Protein AF-A0A2V7U2B6-F1 (afdb_monomer_lite)

Sequence (90 aa):
MTSRVRTLERIVEAALTAGVAVSGLLLVAGLVLGSTAPLWWGVLLLILTPVVRVLVVTVGLILDHDWLFAGVSLFVLGVLLSSVYVSGRL

Foldseek 3Di:
DDPLVVVLVVVLVVLLVVLLVQLVVLCVVCVVVVHVVSPVVSVVSVLVSVLVSLVSVLVSCVVVVPVVVNVVSVVVNVVSVVVVVVVVVD

Structure (mmCIF, N/CA/C/O backbone):
data_AF-A0A2V7U2B6-F1
#
_entry.id   AF-A0A2V7U2B6-F1
#
loop_
_atom_site.group_PDB
_atom_site.id
_atom_site.type_symbol
_atom_site.label_atom_id
_atom_site.label_alt_id
_atom_site.label_comp_id
_atom_site.label_asym_id
_atom_site.label_entity_id
_atom_site.label_seq_id
_atom_site.pdbx_PDB_ins_code
_atom_site.Cartn_x
_atom_site.Cartn_y
_atom_site.Cartn_z
_atom_site.occupancy
_atom_site.B_iso_or_equiv
_atom_site.auth_seq_id
_atom_site.auth_comp_id
_atom_site.auth_asym_id
_atom_site.auth_atom_id
_atom_site.pdbx_PDB_model_num
ATOM 1 N N . MET A 1 1 ? -13.401 -8.462 23.152 1.00 51.53 1 MET A N 1
ATOM 2 C CA . MET A 1 1 ? -12.659 -7.945 21.978 1.00 51.53 1 MET A CA 1
ATOM 3 C C . MET A 1 1 ? -13.448 -8.282 20.718 1.00 51.53 1 MET A C 1
ATOM 5 O O . MET A 1 1 ? -13.702 -9.455 20.452 1.00 51.53 1 MET A O 1
ATOM 9 N N . THR A 1 2 ? -13.964 -7.252 20.053 1.00 59.38 2 THR A N 1
ATOM 10 C CA . THR A 1 2 ? -15.036 -7.276 19.042 1.00 59.38 2 THR A CA 1
ATOM 11 C C . THR A 1 2 ? -14.585 -7.906 17.718 1.00 59.38 2 THR A C 1
ATOM 13 O O . THR A 1 2 ? -13.462 -7.718 17.262 1.00 59.38 2 THR A O 1
ATOM 16 N N . SER A 1 3 ? -15.464 -8.683 17.081 1.00 65.19 3 SER A N 1
ATOM 17 C CA . SER A 1 3 ? -15.202 -9.411 15.828 1.00 65.19 3 SER A CA 1
ATOM 18 C C . SER A 1 3 ? -14.720 -8.533 14.665 1.00 65.19 3 SER A C 1
ATOM 20 O O . SER A 1 3 ? -14.000 -9.040 13.809 1.00 65.19 3 SER A O 1
ATOM 22 N N . ARG A 1 4 ? -15.056 -7.234 14.659 1.00 67.94 4 ARG A N 1
ATOM 23 C CA . ARG A 1 4 ? -14.621 -6.253 13.648 1.00 67.94 4 ARG A CA 1
ATOM 24 C C . ARG A 1 4 ? -13.110 -6.014 13.630 1.00 67.94 4 ARG A C 1
ATOM 26 O O . ARG A 1 4 ? -12.535 -5.988 12.546 1.00 67.94 4 ARG A O 1
ATOM 33 N N . VAL A 1 5 ? -12.461 -5.939 14.793 1.00 65.88 5 VAL A N 1
ATOM 34 C CA . VAL A 1 5 ? -11.008 -5.693 14.899 1.00 65.88 5 VAL A CA 1
ATOM 35 C C . VAL A 1 5 ? -10.215 -6.804 14.202 1.00 65.88 5 VAL A C 1
ATOM 37 O O . VAL A 1 5 ? -9.333 -6.531 13.396 1.00 65.88 5 VAL A O 1
ATOM 40 N N . ARG A 1 6 ? -10.622 -8.066 14.399 1.00 69.62 6 ARG A N 1
ATOM 41 C CA . ARG A 1 6 ? -10.001 -9.239 13.751 1.00 69.62 6 ARG A CA 1
ATOM 42 C C . ARG A 1 6 ? -10.200 -9.289 12.235 1.00 69.62 6 ARG A C 1
ATOM 44 O O . ARG A 1 6 ? -9.454 -9.982 11.544 1.00 69.62 6 ARG A O 1
ATOM 51 N N . THR A 1 7 ? -11.250 -8.645 11.728 1.00 74.19 7 THR A N 1
ATOM 52 C CA . THR A 1 7 ? -11.514 -8.544 10.287 1.00 74.19 7 THR A CA 1
ATOM 53 C C . THR A 1 7 ? -10.650 -7.452 9.672 1.00 74.19 7 THR A C 1
ATOM 55 O O . THR A 1 7 ? -10.051 -7.681 8.627 1.00 74.19 7 THR A O 1
ATOM 58 N N . LEU A 1 8 ? -10.523 -6.301 10.338 1.00 69.69 8 LEU A N 1
ATOM 59 C CA . LEU A 1 8 ? -9.643 -5.219 9.897 1.00 69.69 8 LEU A CA 1
ATOM 60 C C . LEU A 1 8 ? -8.180 -5.658 9.877 1.00 69.69 8 LEU A C 1
ATOM 62 O O . LEU A 1 8 ? -7.497 -5.427 8.889 1.00 69.69 8 LEU A O 1
ATOM 66 N N . GLU A 1 9 ? -7.729 -6.355 10.916 1.00 71.50 9 GLU A N 1
ATOM 67 C CA . GLU A 1 9 ? -6.371 -6.895 11.000 1.00 71.50 9 GLU A CA 1
ATOM 68 C C . GLU A 1 9 ? -6.055 -7.825 9.822 1.00 71.50 9 GLU A C 1
ATOM 70 O O . GLU A 1 9 ? -5.073 -7.610 9.116 1.00 71.50 9 GLU A O 1
ATOM 75 N N . ARG A 1 10 ? -6.954 -8.770 9.516 1.00 76.75 10 ARG A N 1
ATOM 76 C CA . ARG A 1 10 ? -6.803 -9.681 8.371 1.00 76.75 10 ARG A CA 1
ATOM 77 C C . ARG A 1 10 ? -6.854 -8.981 7.019 1.00 76.75 10 ARG A C 1
ATOM 79 O O . ARG A 1 10 ? -6.114 -9.363 6.121 1.00 76.75 10 ARG A O 1
ATOM 86 N N . ILE A 1 11 ? -7.719 -7.981 6.849 1.00 74.19 11 ILE A N 1
ATOM 87 C CA . ILE A 1 11 ? -7.788 -7.209 5.599 1.00 74.19 11 ILE A CA 1
ATOM 88 C C . ILE A 1 11 ? -6.503 -6.402 5.412 1.00 74.19 11 ILE A C 1
ATOM 90 O O . ILE A 1 11 ? -5.956 -6.379 4.314 1.00 74.19 11 ILE A O 1
ATOM 94 N N . VAL A 1 12 ? -6.000 -5.778 6.478 1.00 72.31 12 VAL A N 1
ATOM 95 C CA . VAL A 1 12 ? -4.749 -5.014 6.458 1.00 72.31 12 VAL A CA 1
ATOM 96 C C . VAL A 1 12 ? -3.566 -5.930 6.151 1.00 72.31 12 VAL A C 1
ATOM 98 O O . VAL A 1 12 ? -2.766 -5.609 5.277 1.00 72.31 12 VAL A O 1
ATOM 101 N N . GLU A 1 13 ? -3.472 -7.080 6.812 1.00 77.44 13 GLU A N 1
ATOM 102 C CA . GLU A 1 13 ? -2.408 -8.063 6.601 1.00 77.44 13 GLU A CA 1
ATOM 103 C C . GLU A 1 13 ? -2.444 -8.661 5.187 1.00 77.44 13 GLU A C 1
ATOM 105 O O . GLU A 1 13 ? -1.411 -8.733 4.516 1.00 77.44 13 GLU A O 1
ATOM 110 N N . ALA A 1 14 ? -3.632 -9.016 4.690 1.00 76.88 14 ALA A N 1
ATOM 111 C CA . ALA A 1 14 ? -3.805 -9.531 3.336 1.00 76.88 14 ALA A CA 1
ATOM 112 C C . ALA A 1 14 ? -3.478 -8.467 2.279 1.00 76.88 14 ALA A C 1
ATOM 114 O O . ALA A 1 14 ? -2.783 -8.766 1.310 1.00 76.88 14 ALA A O 1
ATOM 115 N N . ALA A 1 15 ? -3.917 -7.220 2.477 1.00 74.06 15 ALA A N 1
ATOM 116 C CA . ALA A 1 15 ? -3.616 -6.112 1.574 1.00 74.06 15 ALA A CA 1
ATOM 117 C C . ALA A 1 15 ? -2.117 -5.774 1.554 1.00 74.06 15 ALA A C 1
ATOM 119 O O . ALA A 1 15 ? -1.565 -5.524 0.484 1.00 74.06 15 ALA A O 1
ATOM 120 N N . LEU A 1 16 ? -1.447 -5.814 2.711 1.00 72.81 16 LEU A N 1
ATOM 121 C CA . LEU A 1 16 ? 0.001 -5.612 2.826 1.00 72.81 16 LEU A CA 1
ATOM 122 C C . LEU A 1 16 ? 0.776 -6.714 2.116 1.00 72.81 16 LEU A C 1
ATOM 124 O O . LEU A 1 16 ? 1.643 -6.431 1.293 1.00 72.81 16 LEU A O 1
ATOM 128 N N . THR A 1 17 ? 0.439 -7.966 2.409 1.00 82.56 17 THR A N 1
ATOM 129 C CA . THR A 1 17 ? 1.119 -9.126 1.832 1.00 82.56 17 THR A CA 1
ATOM 130 C C . THR A 1 17 ? 0.925 -9.169 0.320 1.00 82.56 17 THR A C 1
ATOM 132 O O . THR A 1 17 ? 1.896 -9.315 -0.420 1.00 82.56 17 THR A O 1
ATOM 135 N N . ALA A 1 18 ? -0.306 -8.965 -0.156 1.00 80.38 18 ALA A N 1
ATOM 136 C CA . ALA A 1 18 ? -0.607 -8.941 -1.582 1.00 80.38 18 ALA A CA 1
ATOM 137 C C . ALA A 1 18 ? 0.054 -7.747 -2.287 1.00 80.38 18 ALA A C 1
ATOM 139 O O . ALA A 1 18 ? 0.679 -7.929 -3.329 1.00 80.38 18 ALA A O 1
ATOM 140 N N . GLY A 1 19 ? -0.027 -6.543 -1.712 1.00 82.00 19 GLY A N 1
ATOM 141 C CA . GLY A 1 19 ? 0.563 -5.331 -2.286 1.00 82.00 19 GLY A CA 1
ATOM 142 C C . GLY A 1 19 ? 2.082 -5.422 -2.415 1.00 82.00 19 GLY A C 1
ATOM 143 O O . GLY A 1 19 ? 2.629 -5.160 -3.488 1.00 82.00 19 GLY A O 1
ATOM 144 N N . VAL A 1 20 ? 2.772 -5.875 -1.364 1.00 82.94 20 VAL A N 1
ATOM 145 C CA . VAL A 1 20 ? 4.232 -6.057 -1.380 1.00 82.94 20 VAL A CA 1
ATOM 146 C C . VAL A 1 20 ? 4.640 -7.179 -2.334 1.00 82.94 20 VAL A C 1
ATOM 148 O O . VAL A 1 20 ? 5.580 -6.994 -3.106 1.00 82.94 20 VAL A O 1
ATOM 151 N N . ALA A 1 21 ? 3.927 -8.309 -2.344 1.00 85.00 21 ALA A N 1
ATOM 152 C CA . ALA A 1 21 ? 4.235 -9.422 -3.243 1.00 85.00 21 ALA A CA 1
ATOM 153 C C . ALA A 1 21 ? 4.082 -9.030 -4.720 1.00 85.00 21 ALA A C 1
ATOM 155 O O . ALA A 1 21 ? 4.978 -9.287 -5.525 1.00 85.00 21 ALA A O 1
ATOM 156 N N . VAL A 1 22 ? 2.982 -8.355 -5.074 1.00 87.69 22 VAL A N 1
ATOM 157 C CA . VAL A 1 22 ? 2.739 -7.868 -6.440 1.00 87.69 22 VAL A CA 1
ATOM 158 C C . VAL A 1 22 ? 3.790 -6.834 -6.840 1.00 87.69 22 VAL A C 1
ATOM 160 O O . VAL A 1 22 ? 4.350 -6.916 -7.932 1.00 87.69 22 VAL A O 1
ATOM 163 N N . SER A 1 23 ? 4.116 -5.896 -5.948 1.00 83.19 23 SER A N 1
ATOM 164 C CA . SER A 1 23 ? 5.135 -4.882 -6.230 1.00 83.19 23 SER A CA 1
ATOM 165 C C . SER A 1 23 ? 6.524 -5.492 -6.422 1.00 83.19 23 SER A C 1
ATOM 167 O O . SER A 1 23 ? 7.239 -5.125 -7.351 1.00 83.19 23 SER A O 1
ATOM 169 N N . GLY A 1 24 ? 6.897 -6.455 -5.574 1.00 82.56 24 GLY A N 1
ATOM 170 C CA . GLY A 1 24 ? 8.163 -7.177 -5.678 1.00 82.56 24 GLY A CA 1
ATOM 171 C C . GLY A 1 24 ? 8.277 -7.950 -6.990 1.00 82.56 24 GLY A C 1
ATOM 172 O O . GLY A 1 24 ? 9.309 -7.878 -7.652 1.00 82.56 24 GLY A O 1
ATOM 173 N N . LEU A 1 25 ? 7.200 -8.616 -7.418 1.00 87.81 25 LEU A N 1
ATOM 174 C CA . LEU A 1 25 ? 7.154 -9.301 -8.713 1.00 87.81 25 LEU A CA 1
ATOM 175 C C . LEU A 1 25 ? 7.335 -8.332 -9.885 1.00 87.81 25 LEU A C 1
ATOM 177 O O . LEU A 1 25 ? 8.094 -8.628 -10.804 1.00 87.81 25 LEU A O 1
ATOM 181 N N . LEU A 1 26 ? 6.683 -7.169 -9.844 1.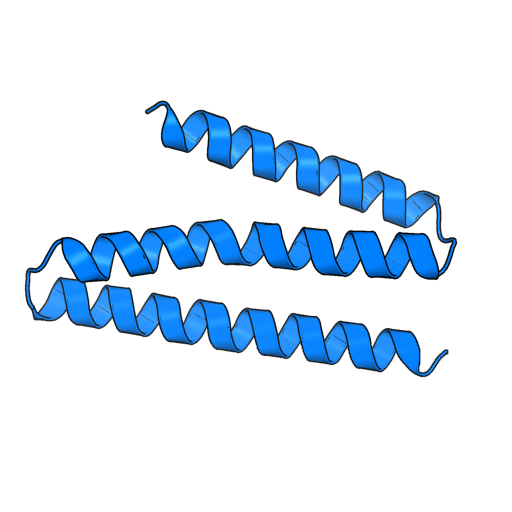00 83.06 26 LEU A N 1
ATOM 182 C CA . LEU A 1 26 ? 6.805 -6.147 -10.886 1.00 83.06 26 LEU A CA 1
ATOM 183 C C . LEU A 1 26 ? 8.213 -5.547 -10.957 1.00 83.06 26 LEU A C 1
ATOM 185 O O . LEU A 1 26 ? 8.735 -5.340 -12.053 1.00 83.06 26 LEU A O 1
ATOM 189 N N . LEU A 1 27 ? 8.854 -5.330 -9.807 1.00 84.62 27 LEU A N 1
ATOM 190 C CA . LEU A 1 27 ? 10.244 -4.881 -9.741 1.00 84.62 27 LEU A CA 1
ATOM 191 C C . LEU A 1 27 ? 11.201 -5.927 -10.317 1.00 84.62 27 LEU A C 1
ATOM 193 O O . LEU A 1 27 ? 12.013 -5.603 -11.179 1.00 84.62 27 LEU A O 1
ATOM 197 N N . VAL A 1 28 ? 11.089 -7.187 -9.888 1.00 86.81 28 VAL A N 1
ATOM 198 C CA . VAL A 1 28 ? 11.933 -8.274 -10.405 1.00 86.81 28 VAL A CA 1
ATOM 199 C C . VAL A 1 28 ? 11.726 -8.438 -11.909 1.00 86.81 28 VAL A C 1
ATOM 201 O O . VAL A 1 28 ? 12.702 -8.494 -12.652 1.00 86.81 28 VAL A O 1
ATOM 204 N N . ALA A 1 29 ? 10.477 -8.440 -12.379 1.00 86.50 29 ALA A N 1
ATOM 205 C CA . ALA A 1 29 ? 10.166 -8.530 -13.801 1.00 86.50 29 ALA A CA 1
ATOM 206 C C . ALA A 1 29 ? 10.760 -7.355 -14.590 1.00 86.50 29 ALA A C 1
ATOM 208 O O . ALA A 1 29 ? 11.376 -7.566 -15.630 1.00 86.50 29 ALA A O 1
ATOM 209 N N . GLY A 1 30 ? 10.624 -6.125 -14.095 1.00 84.00 30 GLY A N 1
ATOM 210 C CA . GLY A 1 30 ? 11.168 -4.942 -14.755 1.00 84.00 30 GLY A CA 1
ATOM 211 C C . GLY A 1 30 ? 12.698 -4.922 -14.812 1.00 84.00 30 GLY A C 1
ATOM 212 O O . GLY A 1 30 ? 13.258 -4.574 -15.850 1.00 84.00 30 GLY A O 1
ATOM 213 N N . LEU A 1 31 ? 13.375 -5.376 -13.751 1.00 85.94 31 LEU A N 1
ATOM 214 C CA . LEU A 1 31 ? 14.834 -5.530 -13.725 1.00 85.94 31 LEU A CA 1
ATOM 215 C C . LEU A 1 31 ? 15.317 -6.619 -14.689 1.00 85.94 31 LEU A C 1
ATOM 217 O O . LEU A 1 31 ? 16.257 -6.389 -15.444 1.00 85.94 31 LEU A O 1
ATOM 221 N N . VAL A 1 32 ? 14.667 -7.787 -14.691 1.00 89.88 32 VAL A N 1
ATOM 222 C CA . VAL A 1 32 ? 15.041 -8.924 -15.551 1.00 89.88 32 VAL A CA 1
ATOM 223 C C . VAL A 1 32 ? 14.795 -8.614 -17.027 1.00 89.88 32 VAL A C 1
ATOM 225 O O . VAL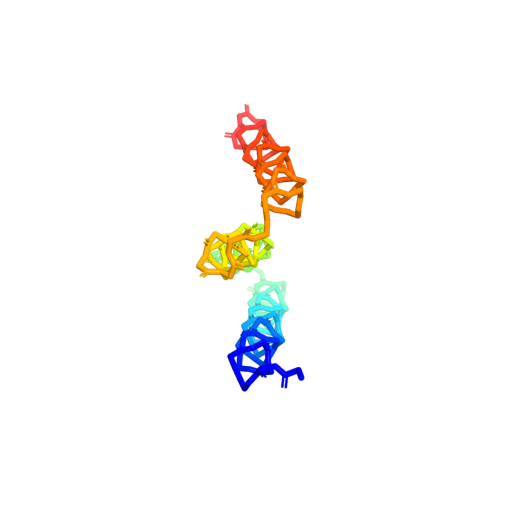 A 1 32 ? 15.605 -8.974 -17.877 1.00 89.88 32 VAL A O 1
ATOM 228 N N . LEU A 1 33 ? 13.694 -7.929 -17.339 1.00 87.44 33 LEU A N 1
ATOM 229 C CA . LEU A 1 33 ? 13.327 -7.559 -18.707 1.00 87.44 33 LEU A CA 1
ATOM 230 C C . LEU A 1 33 ? 14.023 -6.274 -19.189 1.00 87.44 33 LEU A C 1
ATOM 232 O O . LEU A 1 33 ? 13.850 -5.898 -20.346 1.00 87.44 33 LEU A O 1
ATOM 236 N N . GLY A 1 34 ? 14.758 -5.569 -18.318 1.00 85.25 34 GLY A N 1
ATOM 237 C CA . GLY A 1 34 ? 15.356 -4.263 -18.623 1.00 85.25 34 GLY A CA 1
ATOM 238 C C . GLY A 1 34 ? 14.327 -3.183 -18.983 1.00 85.25 34 GLY A C 1
ATOM 239 O O . GLY A 1 34 ? 14.661 -2.199 -19.642 1.00 85.25 34 GLY A O 1
ATOM 240 N N . SER A 1 35 ? 13.063 -3.372 -18.593 1.00 82.81 35 SER A N 1
ATOM 241 C CA . SER A 1 35 ? 11.955 -2.489 -18.947 1.00 82.81 35 SER A CA 1
ATOM 242 C C . SER A 1 35 ? 11.634 -1.548 -17.793 1.00 82.81 35 SER A C 1
ATOM 244 O O . SER A 1 35 ? 11.452 -1.965 -16.649 1.00 82.81 35 SER A O 1
ATOM 246 N N . THR A 1 36 ? 11.510 -0.259 -18.098 1.00 83.62 36 THR A N 1
ATOM 247 C CA . THR A 1 36 ? 11.161 0.781 -17.122 1.00 83.62 36 THR A CA 1
ATOM 248 C C . THR A 1 36 ? 9.685 0.760 -16.730 1.00 83.62 36 THR A C 1
ATOM 250 O O . THR A 1 36 ? 9.342 1.195 -15.632 1.00 83.62 36 THR A O 1
ATOM 253 N N . ALA A 1 37 ? 8.802 0.220 -17.576 1.00 82.81 37 ALA A N 1
ATOM 254 C CA . ALA A 1 37 ? 7.362 0.233 -17.320 1.00 82.81 37 ALA A CA 1
ATOM 255 C C . ALA A 1 37 ? 6.936 -0.644 -16.116 1.00 82.81 37 ALA A C 1
ATOM 257 O O . ALA A 1 37 ? 6.226 -0.132 -15.249 1.00 82.81 37 ALA A O 1
ATOM 258 N N . PRO A 1 38 ? 7.377 -1.915 -15.973 1.00 81.25 38 PRO A N 1
ATOM 259 C CA . PRO A 1 38 ? 7.067 -2.725 -14.790 1.00 81.25 38 PRO A CA 1
ATOM 260 C C . PRO A 1 38 ? 7.739 -2.192 -13.519 1.00 81.25 38 PRO A C 1
ATOM 262 O O . PRO A 1 38 ? 7.142 -2.239 -12.447 1.00 81.25 38 PRO A O 1
ATOM 265 N N . LEU A 1 39 ? 8.951 -1.632 -13.644 1.00 81.44 39 LEU A N 1
ATOM 266 C CA . LEU A 1 39 ? 9.665 -0.995 -12.534 1.00 81.44 39 LEU A CA 1
ATOM 267 C C . LEU A 1 39 ? 8.864 0.169 -11.952 1.00 81.44 39 LEU A C 1
ATOM 269 O O . LEU A 1 39 ? 8.661 0.233 -10.742 1.00 81.44 39 LEU A O 1
ATOM 273 N N . TRP A 1 40 ? 8.376 1.061 -12.816 1.00 84.69 40 TRP A N 1
ATOM 274 C CA . TRP A 1 40 ? 7.595 2.220 -12.398 1.00 84.69 40 TRP A CA 1
ATOM 275 C C . TRP A 1 40 ? 6.309 1.805 -11.675 1.00 84.69 40 TRP A C 1
ATOM 277 O O . TRP A 1 40 ? 6.017 2.320 -10.598 1.00 84.69 40 TRP A O 1
ATOM 287 N N . TRP A 1 41 ? 5.592 0.803 -12.199 1.00 84.75 41 TRP A N 1
ATOM 288 C CA . TRP A 1 41 ? 4.406 0.254 -11.536 1.00 84.75 41 TRP A CA 1
ATOM 289 C C . TRP A 1 41 ? 4.721 -0.413 -10.194 1.00 84.75 41 TRP A C 1
ATOM 291 O O . TRP A 1 41 ? 3.974 -0.219 -9.235 1.00 84.75 41 TRP A O 1
ATOM 301 N N . GLY A 1 42 ? 5.826 -1.157 -10.098 1.00 83.81 42 GLY A N 1
ATOM 302 C CA . GLY A 1 42 ? 6.267 -1.778 -8.848 1.00 83.81 42 GLY A CA 1
ATOM 303 C C . GLY A 1 42 ? 6.618 -0.747 -7.771 1.00 83.81 42 GLY A C 1
ATOM 304 O O . GLY A 1 42 ? 6.176 -0.872 -6.631 1.00 83.81 42 GLY A O 1
ATOM 305 N N . VAL A 1 43 ? 7.345 0.315 -8.134 1.00 85.06 43 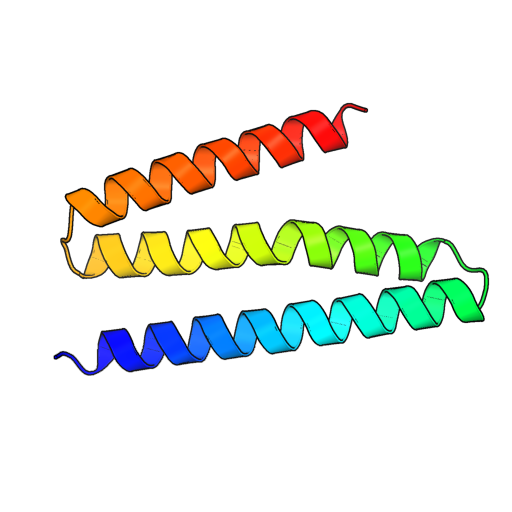VAL A N 1
ATOM 306 C CA . VAL A 1 43 ? 7.656 1.425 -7.215 1.00 85.06 43 VAL A CA 1
ATOM 307 C C . VAL A 1 43 ? 6.386 2.166 -6.798 1.00 85.06 43 VAL A C 1
ATOM 309 O O . VAL A 1 43 ? 6.193 2.430 -5.611 1.00 85.06 43 VAL A O 1
ATOM 312 N N . LEU A 1 44 ? 5.492 2.465 -7.744 1.00 85.06 44 LEU A N 1
ATOM 313 C CA . LEU A 1 44 ? 4.241 3.160 -7.449 1.00 85.06 44 LEU A CA 1
ATOM 314 C C . LEU A 1 44 ? 3.371 2.360 -6.469 1.00 85.06 44 LEU A C 1
ATOM 316 O O . LEU A 1 44 ? 2.847 2.924 -5.510 1.00 85.06 44 LEU A O 1
ATOM 320 N N . LEU A 1 45 ? 3.254 1.045 -6.670 1.00 84.12 45 LEU A N 1
ATOM 321 C CA . LEU A 1 45 ? 2.513 0.166 -5.768 1.00 84.12 45 LEU A CA 1
ATOM 322 C C . LEU A 1 45 ? 3.161 0.077 -4.378 1.00 84.12 45 LEU A C 1
ATOM 324 O O . LEU A 1 45 ? 2.434 0.116 -3.382 1.00 84.12 45 LEU A O 1
ATOM 328 N N . LEU A 1 46 ? 4.496 0.047 -4.276 1.00 82.75 46 LEU A N 1
ATOM 329 C CA . LEU A 1 46 ? 5.187 0.099 -2.980 1.00 82.75 46 LEU A CA 1
ATOM 330 C C . LEU A 1 46 ? 4.899 1.390 -2.216 1.00 82.75 46 LEU A C 1
ATOM 332 O O . LEU A 1 46 ? 4.689 1.335 -1.007 1.00 82.75 46 LEU A O 1
ATOM 336 N N . ILE A 1 47 ? 4.870 2.533 -2.903 1.00 82.94 47 ILE A N 1
ATOM 337 C CA . ILE A 1 47 ? 4.562 3.831 -2.289 1.00 82.94 47 ILE A CA 1
ATOM 338 C C . ILE A 1 47 ? 3.081 3.908 -1.891 1.00 82.94 47 ILE A C 1
ATOM 340 O O . ILE A 1 47 ? 2.746 4.446 -0.836 1.00 82.94 47 ILE A O 1
ATOM 344 N N . LEU A 1 48 ? 2.182 3.346 -2.703 1.00 82.12 48 LEU A N 1
ATOM 345 C CA . LEU A 1 48 ? 0.739 3.398 -2.463 1.00 82.12 48 LEU A CA 1
ATOM 346 C C . LEU A 1 48 ? 0.281 2.451 -1.339 1.00 82.12 48 LEU A C 1
ATOM 348 O O . LEU A 1 48 ? -0.645 2.775 -0.594 1.00 82.12 48 LEU A O 1
ATOM 352 N N . THR A 1 49 ? 0.943 1.304 -1.177 1.00 83.38 49 THR A N 1
ATOM 353 C CA . THR A 1 49 ? 0.636 0.294 -0.148 1.00 83.38 49 THR A CA 1
ATOM 354 C C . THR A 1 49 ? 0.521 0.878 1.276 1.00 83.38 49 THR A C 1
ATOM 356 O O . THR A 1 49 ? -0.509 0.661 1.924 1.00 83.38 49 THR A O 1
ATOM 359 N N . PRO A 1 50 ? 1.496 1.653 1.800 1.00 79.62 50 PRO A N 1
ATOM 360 C CA . PRO A 1 50 ? 1.381 2.264 3.122 1.00 79.62 50 PRO A CA 1
ATOM 361 C C . PRO A 1 50 ? 0.275 3.325 3.210 1.00 79.62 50 PRO A C 1
ATOM 363 O O . PRO A 1 50 ? -0.342 3.448 4.267 1.00 79.62 50 PRO A O 1
ATOM 366 N N . VAL A 1 51 ? -0.038 4.050 2.129 1.00 79.19 51 VAL A N 1
ATOM 367 C CA . VAL A 1 51 ? -1.137 5.037 2.114 1.00 79.19 51 VAL A CA 1
ATOM 368 C C . VAL A 1 51 ? -2.484 4.344 2.318 1.00 79.19 51 VAL A C 1
ATOM 370 O O . VAL A 1 51 ? -3.256 4.725 3.199 1.00 79.19 51 VAL A O 1
ATOM 373 N N . VAL A 1 52 ? -2.741 3.276 1.557 1.00 79.31 52 VAL A N 1
ATOM 374 C CA . VAL A 1 52 ? -3.963 2.466 1.685 1.00 79.31 52 VAL A CA 1
ATOM 375 C C . VAL A 1 52 ? -4.052 1.832 3.073 1.00 79.31 52 VAL A C 1
ATOM 377 O O . VAL A 1 52 ? -5.116 1.853 3.692 1.00 79.31 52 VAL A O 1
ATOM 380 N N . ARG A 1 53 ? -2.929 1.325 3.600 1.00 76.00 53 ARG A N 1
ATOM 381 C CA . ARG A 1 53 ? -2.854 0.753 4.951 1.00 76.00 53 ARG A CA 1
ATOM 382 C C . ARG A 1 53 ? -3.332 1.746 6.006 1.00 76.00 53 ARG A C 1
ATOM 384 O O . ARG A 1 53 ? -4.163 1.395 6.841 1.00 76.00 53 ARG A O 1
ATOM 391 N N . VAL A 1 54 ? -2.805 2.968 5.980 1.00 76.81 54 VAL A N 1
ATOM 392 C CA . VAL A 1 54 ? -3.169 3.979 6.975 1.00 76.81 54 VAL A CA 1
ATOM 393 C C . VAL A 1 54 ? -4.624 4.405 6.806 1.00 76.81 54 VAL A C 1
ATOM 395 O O . VAL A 1 54 ? -5.323 4.462 7.807 1.00 76.81 54 VAL A O 1
ATOM 398 N N . LEU A 1 55 ? -5.123 4.568 5.576 1.00 77.38 55 LEU A N 1
ATOM 399 C CA . LEU A 1 55 ? -6.543 4.837 5.303 1.00 77.38 55 LEU A CA 1
ATOM 400 C C . LEU A 1 55 ? -7.483 3.797 5.928 1.00 77.38 55 LEU A C 1
ATOM 402 O O . LEU A 1 55 ? -8.429 4.165 6.623 1.00 77.38 55 LEU A O 1
ATOM 406 N N . VAL A 1 56 ? -7.219 2.503 5.721 1.00 77.38 56 VAL A N 1
ATOM 407 C CA . VAL A 1 56 ? -8.046 1.418 6.281 1.00 77.38 56 VAL A CA 1
ATOM 408 C C . VAL A 1 56 ? -8.026 1.441 7.811 1.00 77.38 56 VAL A C 1
ATOM 410 O O . VAL A 1 56 ? -9.075 1.300 8.441 1.00 77.38 56 VAL A O 1
ATOM 413 N N . VAL A 1 57 ? -6.855 1.668 8.415 1.00 72.25 57 VAL A N 1
ATOM 414 C CA . VAL A 1 57 ? -6.712 1.790 9.874 1.00 72.25 57 VAL A CA 1
ATOM 415 C C . VAL A 1 57 ? -7.462 3.014 10.399 1.00 72.25 57 VAL A C 1
ATOM 417 O O . VAL A 1 57 ? -8.220 2.890 11.357 1.00 72.25 57 VAL A O 1
ATOM 420 N N . THR A 1 58 ? -7.321 4.176 9.757 1.00 72.00 58 THR A N 1
ATOM 421 C CA . THR A 1 58 ? -8.022 5.406 10.148 1.00 72.00 58 THR A CA 1
ATOM 422 C C . THR A 1 58 ? -9.540 5.216 10.098 1.00 72.00 58 THR A C 1
ATOM 424 O O . THR A 1 58 ? -10.225 5.552 11.060 1.00 72.00 58 THR A O 1
ATOM 427 N N . VAL A 1 59 ? -10.075 4.627 9.022 1.00 76.31 59 VAL A N 1
ATOM 428 C CA . VAL A 1 59 ? -11.517 4.347 8.893 1.00 76.31 59 VAL A CA 1
ATOM 429 C C . VAL A 1 59 ? -11.994 3.379 9.978 1.00 76.31 59 VAL A C 1
ATOM 431 O O . VAL A 1 59 ? -13.038 3.613 10.584 1.00 76.31 59 VAL A O 1
ATOM 434 N N . GLY A 1 60 ? -11.226 2.325 10.269 1.00 74.69 60 GLY A N 1
ATOM 435 C CA . GLY A 1 60 ? -11.538 1.384 11.345 1.00 74.69 60 GLY A CA 1
ATOM 436 C C . GLY A 1 60 ? -11.613 2.047 12.723 1.00 74.69 60 GLY A C 1
ATOM 437 O O . GLY A 1 60 ? -12.569 1.827 13.461 1.00 74.69 60 GLY A O 1
ATOM 438 N N . LEU A 1 61 ? -10.651 2.918 13.033 1.00 71.75 61 LEU A N 1
ATOM 439 C CA . LEU A 1 61 ? -10.578 3.631 14.311 1.00 71.75 61 LEU A CA 1
ATOM 440 C C . LEU A 1 61 ? -11.702 4.656 14.490 1.00 71.75 61 LEU A C 1
ATOM 442 O O . LEU A 1 61 ? -12.262 4.770 15.579 1.00 71.75 61 LEU A O 1
ATOM 446 N N . ILE A 1 62 ? -12.067 5.374 13.422 1.00 73.00 62 ILE A N 1
ATOM 447 C CA . ILE A 1 62 ? -13.192 6.322 13.443 1.00 73.00 62 ILE A CA 1
ATOM 448 C C . ILE A 1 62 ? -14.507 5.588 13.735 1.00 73.00 62 ILE A C 1
ATOM 450 O O . ILE A 1 62 ? -15.321 6.066 14.526 1.00 73.00 62 ILE A O 1
ATOM 454 N N . LEU A 1 63 ? -14.713 4.416 13.127 1.00 76.25 63 LEU A N 1
ATOM 455 C CA . LEU A 1 63 ? -15.912 3.602 13.344 1.00 76.25 63 LEU A CA 1
ATOM 456 C C . LEU A 1 63 ? -15.976 2.997 14.754 1.00 76.25 63 LEU A C 1
ATOM 458 O O . LEU A 1 63 ? -17.074 2.831 15.284 1.00 76.25 63 LEU A O 1
ATOM 462 N N . ASP A 1 64 ? -14.826 2.701 15.363 1.00 76.25 64 ASP A N 1
ATOM 463 C CA . ASP A 1 64 ? -14.726 2.198 16.739 1.00 76.25 64 ASP A CA 1
ATOM 464 C C . ASP A 1 64 ? -14.736 3.323 17.804 1.00 76.25 64 ASP A C 1
ATOM 466 O O . ASP A 1 64 ? -14.704 3.034 18.999 1.00 76.25 64 ASP A O 1
ATOM 470 N N . HIS A 1 65 ? -14.869 4.596 17.394 1.00 73.25 65 HIS A N 1
ATOM 471 C CA . HIS A 1 65 ? -14.979 5.779 18.267 1.00 73.25 65 HIS A CA 1
ATOM 472 C C . HIS A 1 65 ? -13.755 6.028 19.174 1.00 73.25 65 HIS A C 1
ATOM 474 O O . HIS A 1 65 ? -13.855 6.706 20.201 1.00 73.25 65 HIS A O 1
ATOM 480 N N . ASP A 1 66 ? -12.588 5.498 18.795 1.00 71.25 66 ASP A N 1
ATOM 481 C CA . ASP A 1 66 ? -11.339 5.653 19.545 1.00 71.25 66 ASP A CA 1
ATOM 482 C C . ASP A 1 66 ? -10.559 6.883 19.052 1.00 71.25 66 ASP A C 1
ATOM 484 O O . ASP A 1 66 ? -9.714 6.835 18.151 1.00 71.25 66 ASP A O 1
ATOM 488 N N . TRP A 1 67 ? -10.903 8.032 19.634 1.00 71.31 67 TRP A N 1
ATOM 489 C CA . TRP A 1 67 ? -10.454 9.353 19.192 1.00 71.31 67 TRP A CA 1
ATOM 490 C C . TRP A 1 67 ? -8.945 9.595 19.342 1.00 71.31 67 TRP A C 1
ATOM 492 O O . TRP A 1 67 ? -8.364 10.326 18.538 1.00 71.31 67 TRP A O 1
ATOM 502 N N . LEU A 1 68 ? -8.290 8.973 20.330 1.00 75.38 68 LEU A N 1
ATOM 503 C CA . LEU A 1 68 ? -6.843 9.118 20.532 1.00 75.38 68 LEU A CA 1
ATOM 504 C C . LEU A 1 68 ? -6.065 8.413 19.421 1.00 75.38 68 LEU A C 1
ATOM 506 O O . LEU A 1 68 ? -5.180 9.006 18.799 1.00 75.38 68 LEU A O 1
ATOM 510 N N . PHE A 1 69 ? -6.431 7.166 19.126 1.00 69.25 69 PHE A N 1
ATOM 511 C CA . PHE A 1 69 ? -5.796 6.404 18.055 1.00 69.25 69 PHE A CA 1
ATOM 512 C C . PHE A 1 69 ? -6.114 6.976 16.673 1.00 69.25 69 PHE A C 1
ATOM 514 O O . PHE A 1 69 ? -5.224 7.032 15.819 1.00 69.25 69 PHE A O 1
ATOM 521 N N . ALA A 1 70 ? -7.344 7.451 16.451 1.00 74.00 70 ALA A N 1
ATOM 522 C CA . ALA A 1 70 ? -7.715 8.122 15.210 1.00 74.00 70 ALA A CA 1
ATOM 523 C C . ALA A 1 70 ? -6.843 9.365 14.954 1.00 74.00 70 ALA A C 1
ATOM 525 O O . ALA A 1 70 ? -6.353 9.542 13.839 1.00 74.00 70 ALA A O 1
ATOM 526 N N . GLY A 1 71 ? -6.573 10.175 15.986 1.00 79.06 71 GLY A N 1
ATOM 527 C CA . GLY A 1 71 ? -5.693 11.344 15.886 1.00 79.06 71 GLY A CA 1
ATOM 528 C C . GLY A 1 71 ? -4.254 10.989 15.492 1.00 79.06 71 GLY A C 1
ATOM 529 O O . GLY A 1 71 ? -3.691 11.603 14.585 1.00 79.06 71 GLY A O 1
ATOM 530 N N . VAL A 1 72 ? -3.674 9.953 16.109 1.00 80.62 72 VAL A N 1
ATOM 531 C CA . VAL A 1 72 ? -2.325 9.465 15.759 1.00 80.62 72 VAL A CA 1
ATOM 532 C C . VAL A 1 72 ? -2.289 8.916 14.329 1.00 80.62 72 VAL A C 1
ATOM 534 O O . VAL A 1 72 ? -1.371 9.224 13.569 1.00 80.62 72 VAL A O 1
ATOM 537 N N . SER A 1 73 ? -3.300 8.141 13.930 1.00 74.12 73 SER A N 1
ATOM 538 C CA . SER A 1 73 ? -3.402 7.590 12.574 1.00 74.12 73 SER A CA 1
ATOM 539 C C . SER A 1 73 ? -3.515 8.696 11.519 1.00 74.12 73 SER A C 1
ATOM 541 O O . SER A 1 73 ? -2.825 8.641 10.501 1.00 74.12 73 SER A O 1
ATOM 543 N N . LEU A 1 74 ? -4.298 9.743 11.796 1.00 78.62 74 LEU A N 1
ATOM 544 C CA . LEU A 1 74 ? -4.438 10.913 10.931 1.00 78.62 74 LEU A CA 1
ATOM 545 C C . LEU A 1 74 ? -3.122 11.695 10.802 1.00 78.62 74 LEU A C 1
ATOM 547 O O . LEU A 1 74 ? -2.765 12.126 9.707 1.00 78.62 74 LEU A O 1
ATOM 551 N N . PHE A 1 75 ? -2.369 11.838 11.897 1.00 86.44 75 PHE A N 1
ATOM 552 C CA . PHE A 1 75 ? -1.043 12.453 11.869 1.00 86.44 75 PHE A CA 1
ATOM 553 C C . PHE A 1 75 ? -0.079 11.671 10.966 1.00 86.44 75 PHE A C 1
ATOM 555 O O . PHE A 1 75 ? 0.552 12.252 10.084 1.00 86.44 75 PHE A O 1
ATOM 562 N N . VAL A 1 76 ? -0.014 10.344 11.122 1.00 84.56 76 VAL A N 1
ATOM 563 C CA . VAL A 1 76 ? 0.813 9.476 10.265 1.00 84.56 76 VAL A CA 1
ATOM 564 C C . VAL A 1 76 ? 0.375 9.561 8.800 1.00 84.56 76 VAL A C 1
ATOM 566 O O . VAL A 1 76 ? 1.228 9.627 7.914 1.00 84.56 76 VAL A O 1
ATOM 569 N N . LEU A 1 77 ? -0.934 9.610 8.530 1.00 77.88 77 LEU A N 1
ATOM 570 C CA . LEU A 1 77 ? -1.463 9.792 7.176 1.00 77.88 77 LEU A CA 1
ATOM 571 C C . LEU A 1 77 ? -1.002 11.121 6.568 1.00 77.88 77 LEU A C 1
ATOM 573 O O . LEU A 1 77 ? -0.591 11.154 5.411 1.00 77.88 77 LEU A O 1
ATOM 577 N N . GLY A 1 78 ? -1.019 12.198 7.357 1.00 85.75 78 GLY A N 1
ATOM 578 C CA . GLY A 1 78 ? -0.509 13.506 6.954 1.00 85.75 78 GLY A CA 1
ATOM 579 C C . GLY A 1 78 ? 0.983 13.475 6.616 1.00 85.75 78 GLY A C 1
ATOM 580 O O . GLY A 1 78 ? 1.387 13.988 5.573 1.00 85.75 78 GLY A O 1
ATOM 581 N N . VAL A 1 79 ? 1.796 12.806 7.440 1.00 86.19 79 VAL A N 1
ATOM 582 C CA . VAL A 1 79 ? 3.229 12.614 7.165 1.00 86.19 79 VAL A CA 1
ATOM 583 C C . VAL A 1 79 ? 3.437 11.833 5.864 1.00 86.19 79 VAL A C 1
ATOM 585 O O . VAL A 1 79 ? 4.214 12.268 5.014 1.00 86.19 79 VAL A O 1
ATOM 588 N N . LEU A 1 80 ? 2.712 10.732 5.650 1.00 80.00 80 LEU A N 1
ATOM 589 C CA . LEU A 1 80 ? 2.805 9.943 4.416 1.00 80.00 80 LEU A CA 1
ATOM 590 C C . LEU A 1 80 ? 2.405 10.751 3.180 1.00 80.00 80 LEU A C 1
ATOM 592 O O . LEU A 1 80 ? 3.138 10.754 2.195 1.00 80.00 80 LEU A O 1
ATOM 596 N N . LEU A 1 81 ? 1.290 11.481 3.239 1.00 80.81 81 LEU A N 1
ATOM 597 C CA . LEU A 1 81 ? 0.857 12.358 2.1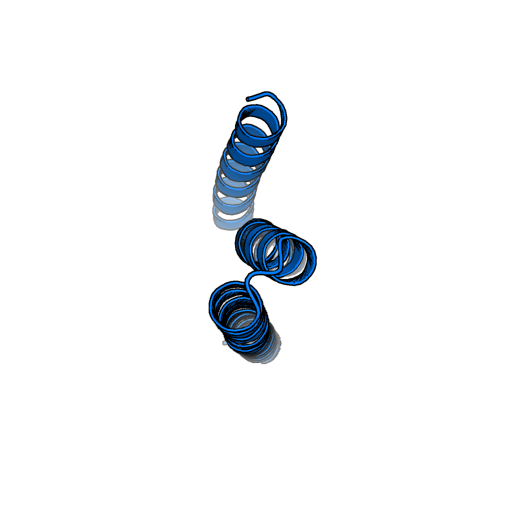50 1.00 80.81 81 LEU A CA 1
ATOM 598 C C . LEU A 1 81 ? 1.902 13.434 1.848 1.00 80.81 81 LEU A C 1
ATOM 600 O O . LEU A 1 81 ? 2.196 13.683 0.681 1.00 80.81 81 LEU A O 1
ATOM 604 N N . SER A 1 82 ? 2.512 14.025 2.879 1.00 83.31 82 SER A N 1
ATOM 605 C CA . SER A 1 82 ? 3.585 15.007 2.696 1.00 83.31 82 SER A CA 1
ATOM 606 C C . SER A 1 82 ? 4.821 14.394 2.028 1.00 83.31 82 SER A C 1
ATOM 608 O O . SER A 1 82 ? 5.408 15.005 1.139 1.00 83.31 82 SER A O 1
ATOM 610 N N . SER A 1 83 ? 5.173 13.154 2.380 1.00 79.12 83 SER A N 1
ATOM 611 C CA . SER A 1 83 ? 6.315 12.431 1.814 1.00 79.12 83 SER A CA 1
ATOM 612 C C . SER A 1 83 ? 6.092 12.042 0.350 1.00 79.12 83 SER A C 1
ATOM 614 O O . SER A 1 83 ? 6.991 12.221 -0.475 1.00 79.12 83 SER A O 1
ATOM 616 N N . VAL A 1 84 ? 4.882 11.589 0.002 1.00 76.31 84 VAL A N 1
ATOM 617 C CA . VAL A 1 84 ? 4.474 11.331 -1.389 1.00 76.31 84 VAL A CA 1
ATOM 618 C C . VAL A 1 84 ? 4.480 12.624 -2.198 1.00 76.31 84 VAL A C 1
ATOM 620 O O . VAL A 1 84 ? 5.021 12.651 -3.301 1.00 76.31 84 VAL A O 1
ATOM 623 N N . TYR A 1 85 ? 3.933 13.708 -1.644 1.00 81.88 85 TYR A N 1
ATOM 624 C CA . TYR A 1 85 ? 3.897 15.011 -2.306 1.00 81.88 85 TYR A CA 1
ATOM 625 C C . TYR A 1 85 ? 5.301 15.558 -2.590 1.00 81.88 85 TYR A C 1
ATOM 627 O O . TYR A 1 85 ? 5.552 16.057 -3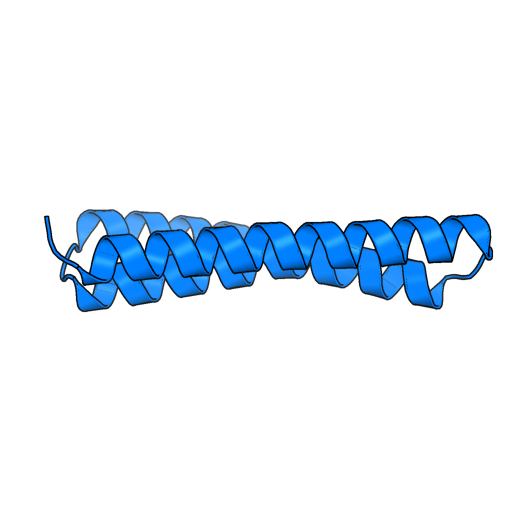.683 1.00 81.88 85 TYR A O 1
ATOM 635 N N . VAL A 1 86 ? 6.230 15.435 -1.638 1.00 80.31 86 VAL A N 1
ATOM 636 C CA . VAL A 1 86 ? 7.635 15.828 -1.831 1.00 80.31 86 VAL A CA 1
ATOM 637 C C . VAL A 1 86 ? 8.328 14.922 -2.850 1.00 80.31 86 VAL A C 1
ATOM 639 O O . VAL A 1 86 ? 8.997 15.434 -3.740 1.00 80.31 86 VAL A O 1
ATOM 642 N N . SER A 1 87 ? 8.136 13.601 -2.767 1.00 72.25 87 SER A N 1
ATOM 643 C CA . SER A 1 87 ? 8.763 12.647 -3.697 1.00 72.25 87 SER A CA 1
ATOM 644 C C . SER A 1 87 ? 8.281 12.820 -5.135 1.00 72.25 87 SER A C 1
ATOM 646 O O . SER A 1 87 ? 9.068 12.664 -6.053 1.00 72.25 87 SER A O 1
ATOM 648 N N . GLY A 1 88 ? 7.006 13.163 -5.346 1.00 68.12 88 GLY A N 1
ATOM 649 C CA . GLY A 1 88 ? 6.469 13.439 -6.682 1.00 68.12 88 GLY A CA 1
ATOM 650 C C . GLY A 1 88 ? 6.902 14.787 -7.269 1.00 68.12 88 GLY A C 1
ATOM 651 O O . GLY A 1 88 ? 6.602 15.065 -8.427 1.00 68.12 88 GLY A O 1
ATOM 652 N N . ARG A 1 89 ? 7.557 15.639 -6.472 1.00 68.88 89 ARG A N 1
ATOM 653 C CA . ARG A 1 89 ? 8.043 16.964 -6.883 1.00 68.88 89 ARG A CA 1
ATOM 654 C C . ARG A 1 89 ? 9.551 16.995 -7.171 1.00 68.88 89 ARG A C 1
ATOM 656 O O . ARG A 1 89 ? 10.030 18.033 -7.624 1.00 68.88 89 ARG A O 1
ATOM 663 N N . LEU A 1 90 ? 10.264 15.910 -6.860 1.00 53.62 90 LEU A N 1
ATOM 664 C CA . LEU A 1 90 ? 11.683 15.674 -7.153 1.00 53.62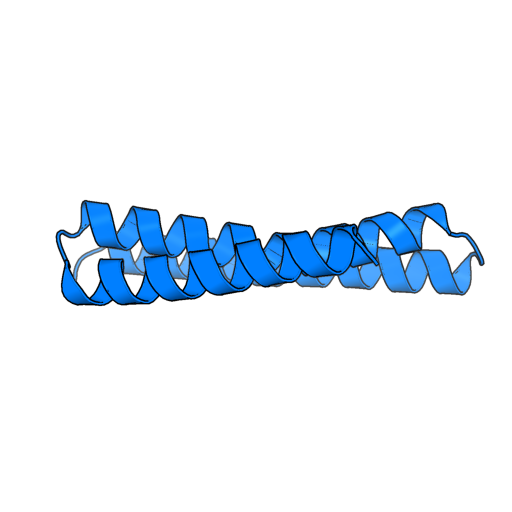 90 LEU A CA 1
ATOM 665 C C . LEU A 1 90 ? 11.827 14.935 -8.487 1.00 53.62 90 LEU A C 1
ATOM 667 O O . LEU A 1 90 ? 12.809 15.239 -9.196 1.00 53.62 90 LEU A O 1
#

Secondary structure (DSSP, 8-state):
--HHHHHHHHHHHHHHHHHHHHHHHHHHHHHHTT-HHHHHHHHHHHHHHHHHHHHHHHHHHHHTT-HHHHHHHHHHHHHHHHHHHHHTT-

pLDDT: mean 78.09, std 7.2, range [51.53, 89.88]

Radius of gyration: 15.76 Å; chains: 1; bounding box: 31×27×41 Å